Protein AF-A0A1Y0FZ77-F1 (afdb_monomer_lite)

Structure (mmCIF, N/CA/C/O backbone):
data_AF-A0A1Y0FZ77-F1
#
_entry.id   AF-A0A1Y0FZ77-F1
#
loop_
_atom_site.group_PDB
_atom_site.id
_atom_site.type_symbol
_atom_site.label_atom_id
_atom_site.label_alt_id
_atom_site.label_comp_id
_atom_site.label_asym_id
_atom_site.label_entity_id
_atom_site.label_seq_id
_atom_site.pdbx_PDB_ins_code
_atom_site.Cartn_x
_atom_site.Cartn_y
_atom_site.Cartn_z
_atom_site.occupancy
_atom_site.B_iso_or_equiv
_atom_site.auth_seq_id
_atom_site.auth_comp_id
_atom_site.auth_asym_id
_atom_site.auth_atom_id
_atom_site.pdbx_PDB_model_num
ATOM 1 N N . MET A 1 1 ? 19.229 -11.246 5.825 1.00 53.84 1 MET A N 1
ATOM 2 C CA . MET A 1 1 ? 17.772 -11.164 6.035 1.00 53.84 1 MET A CA 1
ATOM 3 C C . MET A 1 1 ? 17.258 -10.273 4.930 1.00 53.84 1 MET A C 1
ATOM 5 O O . MET A 1 1 ? 17.716 -9.139 4.867 1.00 53.84 1 MET A O 1
ATOM 9 N N . GLU A 1 2 ? 16.442 -10.793 4.019 1.00 62.66 2 GLU A N 1
ATOM 10 C CA . GLU A 1 2 ? 15.720 -9.931 3.078 1.00 62.66 2 GLU A CA 1
ATOM 11 C C . GLU A 1 2 ? 14.643 -9.181 3.864 1.00 62.66 2 GLU A C 1
ATOM 13 O O . GLU A 1 2 ? 13.951 -9.777 4.692 1.00 62.66 2 GLU A O 1
ATOM 18 N N . LEU A 1 3 ? 14.565 -7.866 3.674 1.00 67.88 3 LEU A N 1
ATOM 19 C CA . LEU A 1 3 ? 13.436 -7.078 4.151 1.00 67.88 3 LEU A CA 1
ATOM 20 C C . LEU A 1 3 ? 12.306 -7.288 3.146 1.00 67.88 3 LEU A C 1
ATOM 22 O O . LEU A 1 3 ? 12.520 -7.085 1.954 1.00 67.88 3 LEU A O 1
ATOM 26 N N . LEU A 1 4 ? 11.136 -7.711 3.620 1.00 84.25 4 LEU A N 1
ATOM 27 C CA . LEU A 1 4 ? 9.918 -7.753 2.817 1.00 84.25 4 LEU A CA 1
ATOM 28 C C . LEU A 1 4 ? 9.185 -6.428 3.049 1.00 84.25 4 LEU A C 1
ATOM 30 O O . LEU A 1 4 ? 8.586 -6.261 4.113 1.00 84.25 4 LEU A O 1
ATOM 34 N N . PRO A 1 5 ? 9.314 -5.444 2.142 1.00 89.38 5 PRO A N 1
ATOM 35 C CA . PRO A 1 5 ? 8.650 -4.161 2.313 1.00 89.38 5 PRO A CA 1
ATOM 36 C C . PRO A 1 5 ? 7.133 -4.356 2.278 1.00 89.38 5 PRO A C 1
ATOM 38 O O . PRO A 1 5 ? 6.599 -4.939 1.337 1.00 89.38 5 PRO A O 1
ATOM 41 N N . GLN A 1 6 ? 6.453 -3.853 3.304 1.00 94.88 6 GLN A N 1
ATOM 42 C CA . GLN A 1 6 ? 5.000 -3.895 3.425 1.00 94.88 6 GLN A CA 1
ATOM 43 C C . GLN A 1 6 ? 4.495 -2.689 4.222 1.00 94.88 6 GLN A C 1
ATOM 45 O O . GLN A 1 6 ? 5.242 -2.083 4.994 1.00 94.88 6 GLN A O 1
ATOM 50 N N . ILE A 1 7 ? 3.221 -2.358 4.036 1.00 95.00 7 ILE A N 1
ATOM 51 C CA . ILE A 1 7 ? 2.485 -1.375 4.828 1.00 95.00 7 ILE A CA 1
ATOM 52 C C . ILE A 1 7 ? 1.419 -2.129 5.612 1.00 95.00 7 ILE A C 1
ATOM 54 O O . ILE A 1 7 ? 0.512 -2.711 5.020 1.00 95.00 7 ILE A O 1
ATOM 58 N N . ASP A 1 8 ? 1.518 -2.090 6.935 1.00 95.75 8 ASP A N 1
ATOM 59 C CA . ASP A 1 8 ? 0.540 -2.698 7.830 1.00 95.75 8 ASP A CA 1
ATOM 60 C C . ASP A 1 8 ? -0.467 -1.638 8.296 1.00 95.75 8 ASP A C 1
ATOM 62 O O . ASP A 1 8 ? -0.088 -0.577 8.800 1.00 95.75 8 ASP A O 1
ATOM 66 N N . LEU A 1 9 ? -1.757 -1.918 8.112 1.00 96.50 9 LEU A N 1
ATOM 67 C CA . LEU A 1 9 ? -2.862 -1.080 8.571 1.00 96.50 9 LEU A CA 1
ATOM 68 C C . LEU A 1 9 ? -3.714 -1.872 9.560 1.00 96.50 9 LEU A C 1
ATOM 70 O O . LEU A 1 9 ? -4.141 -2.986 9.265 1.00 96.50 9 LEU A O 1
ATOM 74 N N . GLU A 1 10 ? -3.999 -1.274 10.714 1.00 96.56 10 GLU A N 1
ATOM 75 C CA . GLU A 1 10 ? -4.808 -1.876 11.775 1.00 96.56 10 GLU A CA 1
ATOM 76 C C . GLU A 1 10 ? -5.997 -0.974 12.110 1.00 96.56 10 GLU A C 1
ATOM 78 O O . GLU A 1 10 ? -5.853 0.237 12.295 1.00 96.56 10 GLU A O 1
ATOM 83 N N . LEU A 1 11 ? -7.185 -1.569 12.202 1.00 94.94 11 LEU A N 1
ATOM 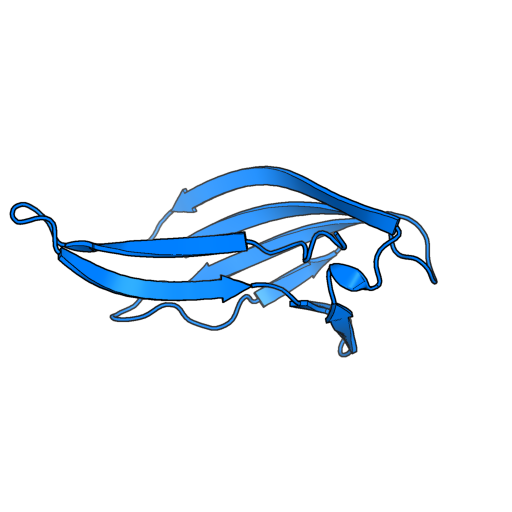84 C CA . LEU A 1 11 ? -8.406 -0.903 12.632 1.00 94.94 11 LEU A CA 1
ATOM 85 C C . LEU A 1 11 ? -8.718 -1.325 14.065 1.00 94.94 11 LEU A C 1
ATOM 87 O O . LEU A 1 11 ? -8.945 -2.502 14.341 1.00 94.94 11 LEU A O 1
ATOM 91 N N . LEU A 1 12 ? -8.755 -0.357 14.979 1.00 95.25 12 LEU A N 1
ATOM 92 C CA . LEU A 1 12 ? -8.984 -0.592 16.403 1.00 95.25 12 LEU A CA 1
ATOM 93 C C . LEU A 1 12 ? -10.338 -0.023 16.840 1.00 95.25 12 LEU A C 1
ATOM 95 O O . LEU A 1 12 ? -10.736 1.064 16.422 1.00 95.25 12 LEU A O 1
ATOM 99 N N . SER A 1 13 ? -11.032 -0.743 17.717 1.00 93.25 13 SER A N 1
ATOM 100 C CA . SER A 1 13 ? -12.254 -0.266 18.362 1.00 93.25 13 SER A CA 1
ATOM 101 C C . SER A 1 13 ? -11.940 0.663 19.545 1.00 93.25 13 SER A C 1
ATOM 103 O O . SER A 1 13 ? -10.869 0.601 20.152 1.00 93.25 13 SER A O 1
ATOM 105 N N . VAL A 1 14 ? -12.885 1.548 19.879 1.00 91.19 14 VAL A N 1
ATOM 106 C CA . VAL A 1 14 ? -12.825 2.449 21.043 1.00 91.19 14 VAL A CA 1
ATOM 107 C C . VAL A 1 14 ? -14.192 2.496 21.748 1.00 91.19 14 VAL A C 1
ATOM 109 O O . VAL A 1 14 ? -15.216 2.362 21.076 1.00 91.19 14 VAL A O 1
ATOM 112 N N . PRO A 1 15 ? -14.257 2.683 23.086 1.00 88.38 15 PRO A N 1
ATOM 113 C CA . PRO A 1 15 ? -13.150 2.975 24.007 1.00 88.38 15 PRO A CA 1
ATOM 114 C C . PRO A 1 15 ? -12.354 1.743 24.461 1.00 88.38 15 PRO A C 1
ATOM 116 O O . PRO A 1 15 ? -11.228 1.887 24.931 1.00 88.38 15 PRO A O 1
ATOM 119 N N . THR A 1 16 ? -12.917 0.539 24.352 1.00 93.38 16 THR A N 1
ATOM 120 C CA . THR A 1 16 ? -12.191 -0.698 24.655 1.00 93.38 16 THR A CA 1
ATOM 121 C C . THR A 1 16 ? -11.329 -1.045 23.458 1.00 93.38 16 THR A C 1
ATOM 123 O O . THR A 1 16 ? -11.874 -1.462 22.452 1.00 93.38 16 THR A O 1
ATOM 126 N N . VAL A 1 17 ? -10.010 -0.880 23.562 1.00 92.56 17 VAL A N 1
ATOM 127 C CA . VAL A 1 17 ? -9.096 -1.182 22.453 1.00 92.56 17 VAL A CA 1
ATOM 128 C C . VAL A 1 17 ? -9.145 -2.673 22.126 1.00 92.56 17 VAL A C 1
ATOM 130 O O . VAL A 1 17 ? -8.652 -3.503 22.891 1.00 92.56 17 VAL A O 1
ATOM 133 N N . SER A 1 18 ? -9.731 -3.006 20.981 1.00 95.88 18 SER A N 1
ATOM 134 C CA . SER A 1 18 ? -9.655 -4.332 20.372 1.00 95.88 18 SER A CA 1
ATOM 135 C C . SER A 1 18 ? -9.362 -4.202 18.882 1.00 95.88 18 SER A C 1
ATOM 137 O O . SER A 1 18 ? -9.871 -3.289 18.235 1.00 95.88 18 SER A O 1
ATOM 139 N N . LEU A 1 19 ? -8.586 -5.132 18.327 1.00 96.00 19 LEU A N 1
ATOM 140 C CA . LEU A 1 19 ? -8.412 -5.233 16.880 1.00 96.00 19 LEU A CA 1
ATOM 141 C C . LEU A 1 19 ? -9.753 -5.611 16.237 1.00 96.00 19 LEU A C 1
ATOM 143 O O . LEU A 1 19 ? -10.361 -6.607 16.631 1.00 96.00 19 LEU A O 1
ATOM 147 N N . ILE A 1 20 ? -10.223 -4.788 15.303 1.00 95.81 20 ILE A N 1
ATOM 148 C CA . ILE A 1 20 ? -11.393 -5.061 14.460 1.00 95.81 20 ILE A CA 1
ATOM 149 C C . ILE A 1 20 ? -10.932 -5.782 13.196 1.00 95.81 20 ILE A C 1
ATOM 151 O O . ILE A 1 20 ? -11.481 -6.825 12.853 1.00 95.81 20 ILE A O 1
ATOM 155 N N . ASP A 1 21 ? -9.921 -5.226 12.528 1.00 96.62 21 ASP A N 1
ATOM 156 C CA . ASP A 1 21 ? -9.410 -5.722 11.253 1.00 96.62 21 ASP A CA 1
ATOM 157 C C . ASP A 1 21 ? -7.949 -5.297 11.048 1.00 96.62 21 ASP A C 1
ATOM 159 O O . ASP A 1 21 ? -7.487 -4.326 11.653 1.00 96.62 21 ASP A O 1
ATOM 163 N N . SER A 1 22 ? -7.225 -6.010 10.191 1.00 97.12 22 SER A N 1
ATOM 164 C CA . SER A 1 22 ? -5.846 -5.693 9.817 1.00 97.12 22 SER A CA 1
ATOM 165 C C . SER A 1 22 ? -5.554 -6.143 8.394 1.00 97.12 22 SER A C 1
ATOM 167 O O . SER A 1 22 ? -5.873 -7.279 8.037 1.00 97.12 22 SER A O 1
ATOM 169 N N . ILE A 1 23 ? -4.869 -5.306 7.618 1.00 96.81 23 ILE A N 1
ATOM 170 C CA . ILE A 1 23 ? -4.347 -5.684 6.303 1.00 96.81 23 ILE A CA 1
ATOM 171 C C . ILE A 1 23 ? -2.857 -5.384 6.204 1.00 96.81 23 ILE A C 1
ATOM 173 O O . ILE A 1 23 ? -2.378 -4.383 6.732 1.00 96.81 23 ILE A O 1
ATOM 177 N N . ALA A 1 24 ? -2.149 -6.247 5.481 1.00 96.31 24 ALA A N 1
ATOM 178 C CA . ALA A 1 24 ? -0.781 -6.021 5.045 1.00 96.31 24 ALA A CA 1
ATOM 179 C C . ALA A 1 24 ? -0.801 -5.764 3.536 1.00 96.31 24 ALA A C 1
ATOM 181 O O . ALA A 1 24 ? -1.367 -6.548 2.772 1.00 96.31 24 ALA A O 1
ATOM 182 N N . ILE A 1 25 ? -0.213 -4.650 3.115 1.00 96.44 25 ILE A N 1
ATOM 183 C CA . ILE A 1 25 ? -0.093 -4.255 1.714 1.00 96.44 25 ILE A CA 1
ATOM 184 C C . ILE A 1 25 ? 1.372 -4.426 1.325 1.00 96.44 25 ILE A C 1
ATOM 186 O O . ILE A 1 25 ? 2.216 -3.631 1.726 1.00 96.44 25 ILE A O 1
ATOM 190 N N . ASP A 1 26 ? 1.673 -5.463 0.552 1.00 96.12 26 ASP A N 1
ATOM 191 C CA . ASP A 1 26 ? 3.000 -5.740 -0.024 1.00 96.12 26 ASP A CA 1
ATOM 192 C C . ASP A 1 26 ? 3.052 -5.464 -1.539 1.00 96.12 26 ASP A C 1
ATOM 194 O O . ASP A 1 26 ? 4.097 -5.576 -2.189 1.00 96.12 26 ASP A O 1
ATOM 198 N N . SER A 1 27 ? 1.899 -5.131 -2.115 1.00 96.50 27 SER A N 1
ATOM 199 C CA . SER A 1 27 ? 1.690 -4.947 -3.539 1.00 96.50 27 SER A CA 1
ATOM 200 C C . SER A 1 27 ? 0.493 -4.041 -3.805 1.00 96.50 27 SER A C 1
ATOM 202 O O . SER A 1 27 ? -0.437 -3.937 -3.003 1.00 96.50 27 SER A O 1
ATOM 204 N N . ILE A 1 28 ? 0.516 -3.375 -4.957 1.00 96.81 28 ILE A N 1
ATOM 205 C CA . ILE A 1 28 ? -0.570 -2.512 -5.428 1.00 96.81 28 ILE A CA 1
ATOM 206 C C . ILE A 1 28 ? -0.920 -2.835 -6.879 1.00 96.81 28 ILE A C 1
ATOM 208 O O . ILE A 1 28 ? -0.077 -3.306 -7.641 1.00 96.81 28 ILE A O 1
ATOM 212 N N . GLN A 1 29 ? -2.158 -2.559 -7.282 1.00 96.81 29 GLN A N 1
ATOM 213 C CA . GLN A 1 29 ? -2.535 -2.556 -8.694 1.00 96.81 29 GLN A CA 1
ATOM 214 C C . GLN A 1 29 ? -2.308 -1.156 -9.261 1.00 96.81 29 GLN A C 1
ATOM 216 O O . GLN A 1 29 ? -2.894 -0.190 -8.778 1.00 96.81 29 GLN A O 1
ATOM 221 N N . LEU A 1 30 ? -1.460 -1.048 -10.281 1.00 94.94 30 LEU A N 1
ATOM 222 C CA . LEU A 1 30 ? -1.121 0.210 -10.939 1.00 94.94 30 LEU A CA 1
ATOM 223 C C . LEU A 1 30 ? -1.067 -0.014 -12.450 1.00 94.94 30 LEU A C 1
ATOM 225 O O . LEU A 1 30 ? -0.400 -0.935 -12.918 1.00 94.94 30 LEU A O 1
ATOM 229 N N . ASP A 1 31 ? -1.800 0.794 -13.217 1.00 91.38 31 ASP A N 1
ATOM 230 C CA . ASP A 1 31 ? -1.903 0.673 -14.681 1.00 91.38 31 ASP A CA 1
ATOM 231 C C . ASP A 1 31 ? -2.294 -0.745 -15.162 1.00 91.38 31 ASP A C 1
ATOM 233 O O . ASP A 1 31 ? -1.833 -1.231 -16.196 1.00 91.38 31 ASP A O 1
ATOM 237 N N . GLY A 1 32 ? -3.135 -1.440 -14.387 1.00 92.44 32 GLY A N 1
ATOM 238 C CA . GLY A 1 32 ? -3.587 -2.807 -14.680 1.00 92.44 32 GLY A CA 1
ATOM 239 C C . GLY A 1 32 ? -2.544 -3.903 -14.428 1.00 92.44 32 GLY A C 1
ATOM 240 O O . GLY A 1 32 ? -2.749 -5.039 -14.857 1.00 92.44 32 GLY A O 1
ATOM 241 N N . LYS A 1 33 ? -1.432 -3.579 -13.759 1.00 93.69 33 LYS A N 1
ATOM 242 C CA . LYS A 1 33 ? -0.395 -4.529 -13.347 1.00 93.69 33 LYS A CA 1
ATOM 243 C C . LYS A 1 33 ? -0.277 -4.573 -11.829 1.00 93.69 33 LYS A C 1
ATOM 245 O O . LYS A 1 33 ? -0.342 -3.544 -11.162 1.00 93.69 33 LYS A O 1
ATOM 250 N N . GLU A 1 34 ? 0.003 -5.759 -11.302 1.00 96.12 34 GLU A N 1
ATOM 251 C CA . GLU A 1 34 ? 0.461 -5.910 -9.923 1.00 96.12 34 GLU A CA 1
ATOM 252 C C . GLU A 1 34 ? 1.900 -5.390 -9.812 1.00 96.12 34 GLU A C 1
ATOM 254 O O . GLU A 1 34 ? 2.785 -5.801 -10.566 1.00 96.12 34 GLU A O 1
ATOM 259 N N . ARG A 1 35 ? 2.133 -4.473 -8.877 1.00 95.19 35 ARG A N 1
ATOM 260 C CA . ARG A 1 35 ? 3.446 -3.929 -8.536 1.00 95.19 35 ARG A CA 1
ATOM 261 C C . ARG A 1 35 ? 3.759 -4.333 -7.100 1.00 95.19 35 ARG A C 1
ATOM 263 O O . ARG A 1 35 ? 3.194 -3.771 -6.165 1.00 95.19 35 ARG A O 1
ATOM 270 N N . ARG A 1 36 ? 4.616 -5.343 -6.937 1.00 95.56 36 ARG A N 1
ATOM 271 C CA . ARG A 1 36 ? 5.106 -5.795 -5.628 1.00 95.56 36 ARG A CA 1
ATOM 272 C C . ARG A 1 36 ? 6.194 -4.859 -5.133 1.00 95.56 36 ARG A C 1
ATOM 274 O O . ARG A 1 36 ? 7.103 -4.509 -5.886 1.00 95.56 36 ARG A O 1
ATOM 281 N N . PHE A 1 37 ? 6.140 -4.499 -3.858 1.00 95.38 37 PHE A N 1
ATOM 282 C CA . PHE A 1 37 ? 7.141 -3.630 -3.246 1.00 95.38 37 PHE A CA 1
ATOM 283 C C . PHE A 1 37 ? 8.521 -4.300 -3.224 1.00 95.38 37 PHE A C 1
ATOM 285 O O . PHE A 1 37 ? 9.530 -3.620 -3.404 1.00 95.38 37 PHE A O 1
ATOM 292 N N . SER A 1 38 ? 8.572 -5.632 -3.093 1.00 94.12 38 SER A N 1
ATOM 293 C CA . SER A 1 38 ? 9.807 -6.429 -3.163 1.00 94.12 38 SER A CA 1
ATOM 294 C C . SER A 1 38 ? 10.535 -6.332 -4.502 1.00 94.12 38 SER A C 1
ATOM 296 O O . SER A 1 38 ? 11.745 -6.527 -4.550 1.00 94.12 38 SER A O 1
ATOM 298 N N . ASP A 1 39 ? 9.803 -6.037 -5.576 1.00 93.50 39 ASP A N 1
ATOM 299 C CA . ASP A 1 39 ? 10.339 -5.998 -6.938 1.00 93.50 39 ASP A CA 1
ATOM 300 C C . ASP A 1 39 ? 10.730 -4.567 -7.342 1.00 93.50 39 ASP A C 1
ATOM 302 O O . ASP A 1 39 ? 11.219 -4.335 -8.449 1.00 93.50 39 ASP A O 1
ATOM 306 N N . SER A 1 40 ? 10.496 -3.592 -6.459 1.00 92.38 40 SER A N 1
ATOM 307 C CA . SER A 1 40 ? 10.873 -2.194 -6.645 1.00 92.38 40 SER A CA 1
ATOM 308 C C . SER A 1 40 ? 12.352 -1.959 -6.324 1.00 92.38 40 SER A C 1
ATOM 310 O O . SER A 1 40 ? 12.983 -2.710 -5.582 1.00 92.38 40 SER A O 1
ATOM 312 N N . SER A 1 41 ? 12.895 -0.860 -6.841 1.00 93.25 41 SER A N 1
ATOM 313 C CA . SER A 1 41 ? 14.175 -0.316 -6.381 1.00 93.25 41 SER A CA 1
ATOM 314 C C . SER A 1 41 ? 14.032 0.472 -5.067 1.00 93.25 41 SER A C 1
ATOM 316 O O . SER A 1 41 ? 15.033 0.780 -4.422 1.00 93.25 41 SER A O 1
ATOM 318 N N . GLY A 1 42 ? 12.797 0.780 -4.655 1.00 93.06 42 GLY A N 1
ATOM 319 C CA . GLY A 1 42 ? 12.451 1.434 -3.396 1.00 93.06 42 GLY A CA 1
ATOM 320 C C . GLY A 1 42 ? 10.990 1.892 -3.367 1.00 93.06 42 GLY A C 1
ATOM 321 O O . GLY A 1 42 ? 10.447 2.319 -4.383 1.00 93.06 42 GLY A O 1
ATOM 322 N N . VAL A 1 43 ? 10.362 1.838 -2.191 1.00 94.88 43 VAL A N 1
ATOM 323 C CA . VAL A 1 43 ? 9.036 2.423 -1.932 1.00 94.88 43 VAL A CA 1
ATOM 324 C C . VAL A 1 43 ? 9.121 3.214 -0.636 1.00 94.88 43 VAL A C 1
ATOM 326 O O . VAL A 1 43 ? 9.472 2.656 0.405 1.00 94.88 43 VAL A O 1
ATOM 329 N N . PHE A 1 44 ? 8.802 4.504 -0.693 1.00 95.25 44 PHE A N 1
ATOM 330 C CA . PHE A 1 44 ? 8.844 5.400 0.460 1.00 95.25 44 PHE A CA 1
ATOM 331 C C . PHE A 1 44 ? 7.472 6.023 0.688 1.00 95.25 44 PHE A C 1
ATOM 333 O O . PHE A 1 44 ? 6.785 6.387 -0.261 1.00 95.25 44 PHE A O 1
ATOM 340 N N . ILE A 1 45 ? 7.055 6.132 1.949 1.00 96.06 45 ILE A N 1
ATOM 341 C CA . ILE A 1 45 ? 5.806 6.805 2.308 1.00 96.06 45 ILE A CA 1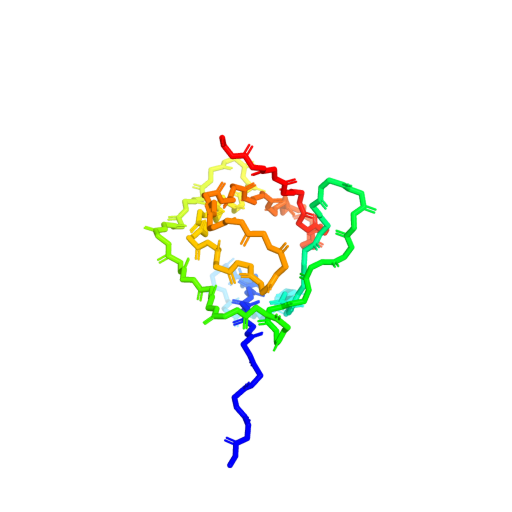
ATOM 342 C C . ILE A 1 45 ? 6.102 8.296 2.465 1.00 96.06 45 ILE A C 1
ATOM 344 O O . ILE A 1 45 ? 6.776 8.698 3.410 1.00 96.06 45 ILE A O 1
ATOM 348 N N . GLU A 1 46 ? 5.547 9.104 1.571 1.00 96.62 46 GLU A N 1
ATOM 349 C CA . GLU A 1 46 ? 5.660 10.567 1.597 1.00 96.62 46 GLU A CA 1
ATOM 350 C C . GLU A 1 46 ? 4.585 11.206 2.484 1.00 96.62 46 GLU A C 1
ATOM 352 O O . GLU A 1 46 ? 4.765 12.295 3.029 1.00 96.62 46 GLU A O 1
ATOM 357 N N . GLY A 1 47 ? 3.442 10.536 2.646 1.00 96.25 47 GLY A N 1
ATOM 358 C CA . GLY A 1 47 ? 2.361 11.043 3.480 1.00 96.25 47 GLY A CA 1
ATOM 359 C C . GLY A 1 47 ? 1.247 10.036 3.717 1.00 96.25 47 GLY A C 1
ATOM 360 O O . GLY A 1 47 ? 0.963 9.185 2.875 1.00 96.25 47 GLY A O 1
ATOM 361 N N . ILE A 1 48 ? 0.600 10.173 4.874 1.00 97.00 48 ILE A N 1
ATOM 362 C CA . ILE A 1 48 ? -0.608 9.437 5.242 1.00 97.00 48 ILE A CA 1
ATOM 363 C C . ILE A 1 48 ? -1.637 10.453 5.731 1.00 97.00 48 ILE A C 1
ATOM 365 O O . ILE A 1 48 ? -1.342 11.267 6.607 1.00 97.00 48 ILE A O 1
ATOM 369 N N . ASN A 1 49 ? -2.841 10.397 5.176 1.00 97.19 49 ASN A N 1
ATOM 370 C CA . ASN A 1 49 ? -3.983 11.194 5.602 1.00 97.19 49 ASN A CA 1
ATOM 371 C C . ASN A 1 49 ? -5.198 10.285 5.810 1.00 97.19 49 ASN A C 1
ATOM 373 O O . ASN A 1 49 ? -5.351 9.284 5.116 1.00 97.19 49 ASN A O 1
ATOM 377 N N . ILE A 1 50 ? -6.067 10.624 6.759 1.00 95.12 50 ILE A N 1
ATOM 378 C CA . ILE A 1 50 ? -7.298 9.875 7.018 1.00 95.12 50 ILE A CA 1
ATOM 379 C C . ILE A 1 50 ? -8.465 10.850 6.934 1.00 95.12 50 ILE A C 1
ATOM 381 O O . ILE A 1 50 ? -8.561 11.779 7.733 1.00 95.12 50 ILE A O 1
ATOM 385 N N . GLU A 1 51 ? -9.365 10.630 5.981 1.00 94.19 51 GLU A N 1
ATOM 386 C CA . GLU A 1 51 ? -10.525 11.490 5.761 1.00 94.19 51 GLU A CA 1
ATOM 387 C C . GLU A 1 51 ? -11.735 10.659 5.325 1.00 94.19 51 GLU A C 1
ATOM 389 O O . GLU A 1 51 ? -11.609 9.778 4.479 1.00 94.19 51 GLU A O 1
ATOM 394 N N . ASN A 1 52 ? -12.918 10.938 5.888 1.00 91.44 52 ASN A N 1
ATOM 395 C CA . ASN A 1 52 ? -14.194 10.321 5.490 1.00 91.44 52 ASN A CA 1
ATOM 396 C C . ASN A 1 52 ? -14.138 8.783 5.375 1.00 91.44 52 ASN A C 1
ATOM 398 O O . ASN A 1 52 ? -14.581 8.214 4.379 1.00 91.44 52 ASN A O 1
ATOM 402 N N . ASN A 1 53 ? -13.572 8.116 6.386 1.00 93.88 53 ASN A N 1
ATOM 403 C CA . ASN A 1 53 ? -13.350 6.666 6.402 1.00 93.88 53 ASN A CA 1
ATOM 404 C C . ASN A 1 53 ? -12.470 6.158 5.245 1.00 93.88 53 ASN A C 1
ATOM 406 O O . ASN A 1 53 ? -12.653 5.047 4.759 1.00 93.88 53 ASN A O 1
ATOM 410 N N . SER A 1 54 ? -11.506 6.951 4.790 1.00 96.50 54 SER A N 1
ATOM 411 C CA . SER A 1 54 ? -10.524 6.533 3.795 1.00 96.50 54 SER A CA 1
ATOM 412 C C . SER A 1 54 ? -9.121 6.896 4.255 1.00 96.50 54 SER A C 1
ATOM 414 O O . SER A 1 54 ? -8.883 8.025 4.684 1.00 96.50 54 SER A O 1
ATOM 416 N N . ILE A 1 55 ? -8.193 5.947 4.156 1.00 97.56 55 ILE A N 1
ATOM 417 C CA . ILE A 1 55 ? -6.764 6.179 4.373 1.00 97.56 55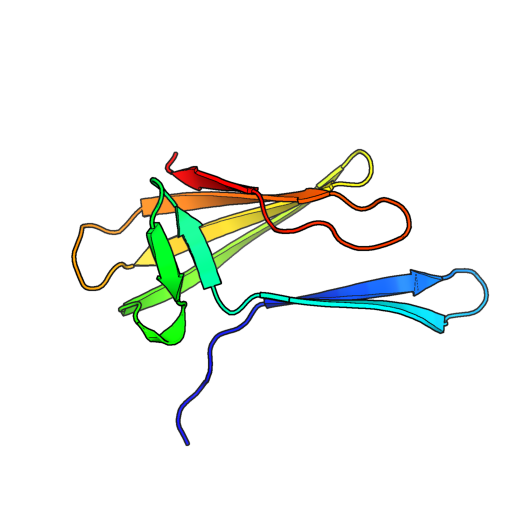 ILE A CA 1
ATOM 418 C C . ILE A 1 55 ? -6.146 6.487 3.018 1.00 97.56 55 ILE A C 1
ATOM 420 O O . ILE A 1 55 ? -6.130 5.645 2.124 1.00 97.56 55 ILE A O 1
ATOM 424 N N . GLN A 1 56 ? -5.649 7.703 2.868 1.00 97.69 56 GLN A N 1
ATOM 425 C CA . GLN A 1 56 ? -4.879 8.146 1.718 1.00 97.69 56 GLN A CA 1
ATOM 426 C C . GLN A 1 56 ? -3.397 7.965 2.032 1.00 97.69 56 GLN A C 1
ATOM 428 O O . GLN A 1 56 ? -2.910 8.467 3.044 1.00 97.69 56 GLN A O 1
ATOM 433 N N . ILE A 1 57 ? -2.686 7.254 1.166 1.00 97.75 57 ILE A N 1
ATOM 434 C CA . ILE A 1 57 ? -1.262 6.959 1.295 1.00 97.75 57 ILE A CA 1
ATOM 435 C C . ILE A 1 57 ? -0.578 7.470 0.032 1.00 97.75 57 ILE A C 1
ATOM 437 O O . ILE A 1 57 ? -0.919 7.044 -1.069 1.00 97.75 57 ILE A O 1
ATOM 441 N N . LYS A 1 58 ? 0.383 8.376 0.190 1.00 97.88 58 LYS A N 1
ATOM 442 C CA . LYS A 1 58 ? 1.217 8.874 -0.904 1.00 97.88 58 LYS A CA 1
ATOM 443 C C . LYS A 1 58 ? 2.562 8.168 -0.855 1.00 97.88 58 LYS A C 1
ATOM 445 O O . LYS A 1 58 ? 3.236 8.201 0.175 1.00 97.88 58 LYS A O 1
ATOM 450 N N . LEU A 1 59 ? 2.927 7.531 -1.958 1.00 97.31 59 LEU A N 1
ATOM 451 C CA . LEU A 1 59 ? 4.152 6.763 -2.109 1.00 97.31 59 LEU A CA 1
ATOM 452 C C . LEU A 1 59 ? 5.067 7.438 -3.130 1.00 97.31 59 LEU A C 1
ATOM 454 O O . LEU A 1 59 ? 4.612 7.779 -4.219 1.00 97.31 59 LEU A O 1
ATOM 458 N N . ASP A 1 60 ? 6.346 7.579 -2.803 1.00 97.12 60 ASP A N 1
ATOM 459 C CA . ASP A 1 60 ? 7.405 7.770 -3.795 1.00 97.12 60 ASP A CA 1
ATOM 460 C C . ASP A 1 60 ? 7.910 6.381 -4.212 1.00 97.12 60 ASP A C 1
ATOM 462 O O . ASP A 1 60 ? 8.520 5.655 -3.415 1.00 97.12 60 ASP A O 1
ATOM 466 N N . TYR A 1 61 ? 7.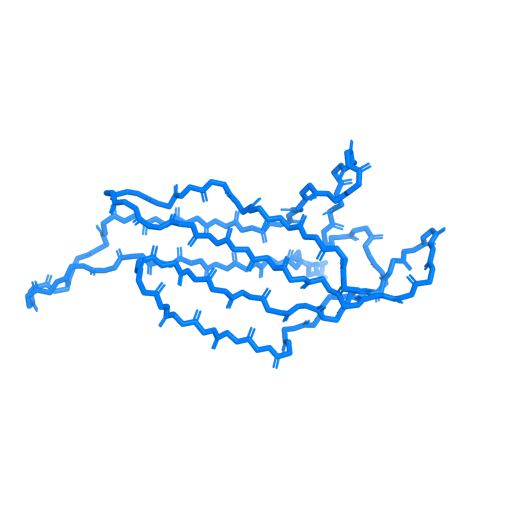542 5.960 -5.425 1.00 96.31 61 TYR A N 1
ATOM 467 C CA . TYR A 1 61 ? 7.733 4.597 -5.917 1.00 96.31 61 TYR A CA 1
ATOM 468 C C . TYR A 1 61 ? 8.834 4.566 -6.979 1.00 96.31 61 TYR A C 1
ATOM 470 O O . TYR A 1 61 ? 8.674 5.092 -8.080 1.00 96.31 61 TYR A O 1
ATOM 478 N N . TYR A 1 62 ? 9.931 3.874 -6.680 1.00 96.06 62 TYR A N 1
ATOM 479 C CA . TYR A 1 62 ? 11.060 3.660 -7.582 1.00 96.06 62 TYR A CA 1
ATOM 480 C C . TYR A 1 62 ? 10.913 2.296 -8.255 1.00 96.06 62 TYR A C 1
ATOM 482 O O . TYR A 1 62 ? 11.250 1.255 -7.685 1.00 96.06 62 TYR A O 1
ATOM 490 N N . PHE A 1 63 ? 10.372 2.286 -9.469 1.00 93.44 63 PHE A N 1
ATOM 491 C CA . PHE A 1 63 ? 10.185 1.058 -10.237 1.00 93.44 63 PHE A CA 1
ATOM 492 C C . PHE A 1 63 ? 11.529 0.503 -10.723 1.00 93.44 63 PHE A C 1
ATOM 494 O O . PHE A 1 63 ? 12.492 1.237 -10.924 1.00 93.44 63 PHE A O 1
ATOM 501 N N . SER A 1 64 ? 11.595 -0.814 -10.915 1.00 91.81 64 SER A N 1
ATOM 502 C CA . SER A 1 64 ? 12.787 -1.469 -11.476 1.00 91.81 64 SER A CA 1
ATOM 503 C C . SER A 1 64 ? 12.776 -1.503 -13.009 1.00 91.81 64 SER A C 1
ATOM 505 O O . SER A 1 64 ? 13.815 -1.725 -13.627 1.00 91.81 64 SER A O 1
ATOM 507 N N . ASP A 1 65 ? 11.606 -1.315 -13.625 1.00 91.62 65 ASP A N 1
ATOM 508 C CA . ASP A 1 65 ? 11.362 -1.414 -15.068 1.00 91.62 65 ASP A CA 1
ATOM 509 C C . ASP A 1 65 ? 10.933 -0.090 -15.727 1.00 91.62 65 ASP A C 1
ATOM 511 O O . ASP A 1 65 ? 10.781 -0.046 -16.948 1.00 91.62 65 ASP A O 1
ATOM 515 N N . GLU A 1 66 ? 10.736 0.977 -14.951 1.00 92.44 66 GLU A N 1
ATOM 516 C CA . GLU A 1 66 ? 10.337 2.306 -15.433 1.00 92.44 66 GLU A CA 1
ATOM 517 C C . GLU A 1 66 ? 10.839 3.424 -14.500 1.00 92.44 66 GLU A C 1
ATOM 519 O O . GLU A 1 66 ? 11.453 3.154 -13.466 1.00 92.44 66 GLU A O 1
ATOM 524 N N . ASP A 1 67 ? 10.605 4.681 -14.883 1.00 93.44 67 ASP A N 1
ATOM 525 C CA . ASP A 1 67 ? 10.978 5.846 -14.076 1.00 93.44 67 ASP A CA 1
ATOM 526 C C . ASP A 1 67 ? 10.180 5.905 -12.770 1.00 93.44 67 ASP A C 1
ATOM 528 O O . ASP A 1 67 ? 9.020 5.492 -12.713 1.00 93.44 67 ASP A O 1
ATOM 532 N N . ALA A 1 68 ? 10.797 6.464 -11.726 1.00 95.06 68 ALA A N 1
ATOM 533 C CA . ALA A 1 68 ? 10.133 6.694 -10.450 1.00 95.06 68 ALA A CA 1
ATOM 534 C C . ALA A 1 68 ? 8.902 7.602 -10.612 1.00 95.06 68 ALA A C 1
ATOM 536 O O . ALA A 1 68 ? 8.908 8.542 -11.412 1.00 95.06 68 ALA A O 1
ATOM 537 N N . ALA A 1 69 ? 7.856 7.336 -9.833 1.00 96.50 69 ALA A N 1
ATOM 538 C CA . ALA A 1 69 ? 6.641 8.136 -9.846 1.00 96.50 69 ALA A CA 1
ATOM 539 C C . ALA A 1 69 ? 6.033 8.255 -8.453 1.00 96.50 69 ALA A C 1
ATOM 541 O O . ALA A 1 69 ? 6.156 7.365 -7.608 1.00 96.50 69 ALA A O 1
ATOM 542 N N . ILE A 1 70 ? 5.287 9.339 -8.266 1.00 97.62 70 ILE A N 1
ATOM 543 C CA . ILE A 1 70 ? 4.411 9.483 -7.118 1.00 97.62 70 ILE A CA 1
ATOM 544 C C . ILE A 1 70 ? 3.152 8.655 -7.363 1.00 97.62 70 ILE A C 1
ATOM 546 O O . ILE A 1 70 ? 2.462 8.825 -8.370 1.00 97.62 70 ILE A O 1
ATOM 550 N N . VAL A 1 71 ? 2.849 7.763 -6.426 1.00 97.62 71 VAL A N 1
ATOM 551 C CA . VAL A 1 71 ? 1.656 6.922 -6.444 1.00 97.62 71 VAL A CA 1
ATOM 552 C C . VAL A 1 71 ? 0.767 7.305 -5.272 1.00 97.62 71 VAL A C 1
ATOM 554 O O . VAL A 1 71 ? 1.159 7.204 -4.112 1.00 97.62 71 VAL A O 1
ATOM 557 N N . SER A 1 72 ? -0.452 7.727 -5.580 1.00 97.69 72 SER A N 1
ATOM 558 C CA . SER A 1 72 ? -1.486 7.998 -4.587 1.00 97.69 72 SER A CA 1
ATOM 559 C C . SER A 1 72 ? -2.396 6.780 -4.464 1.00 97.69 72 SER A C 1
ATOM 561 O O . SER A 1 72 ? -3.017 6.362 -5.440 1.00 97.69 72 SER A O 1
ATOM 563 N N . CYS A 1 73 ? -2.464 6.208 -3.265 1.00 97.62 73 CYS A N 1
ATOM 564 C CA . CYS A 1 73 ? -3.296 5.063 -2.918 1.00 97.62 73 CYS A CA 1
ATOM 565 C C . CYS A 1 73 ? -4.391 5.464 -1.927 1.00 97.62 73 CYS A C 1
ATOM 567 O O . CYS A 1 73 ? -4.166 6.262 -1.019 1.00 97.62 73 CYS A O 1
ATOM 569 N N . SER A 1 74 ? -5.573 4.871 -2.067 1.00 97.31 74 SER A N 1
ATOM 570 C CA . SER A 1 74 ? -6.705 5.066 -1.167 1.00 97.31 74 SER A CA 1
ATOM 571 C C . SER A 1 74 ? -7.232 3.723 -0.676 1.00 97.31 74 SER A C 1
ATOM 573 O O . SER A 1 74 ? -7.607 2.866 -1.471 1.00 97.31 74 SER A O 1
ATOM 575 N N . VAL A 1 75 ? -7.316 3.560 0.642 1.00 97.88 75 VAL A N 1
ATOM 576 C CA . VAL A 1 75 ? -7.890 2.389 1.312 1.00 97.88 75 VAL A CA 1
ATOM 577 C C . VAL A 1 75 ? -9.169 2.824 2.013 1.00 97.88 75 VAL A C 1
ATOM 579 O O . VAL A 1 75 ? -9.124 3.516 3.031 1.00 97.88 75 VAL A O 1
ATOM 582 N N . ARG A 1 76 ? -10.326 2.429 1.477 1.00 97.19 76 ARG A N 1
ATOM 583 C CA . ARG A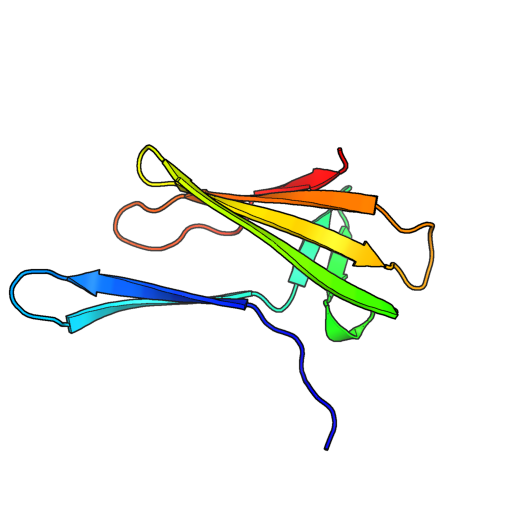 1 76 ? -11.611 2.712 2.129 1.00 97.19 76 ARG A CA 1
ATOM 584 C C . ARG A 1 76 ? -11.818 1.789 3.323 1.00 97.19 76 ARG A C 1
ATOM 586 O O . ARG A 1 76 ? -11.539 0.594 3.253 1.00 97.19 76 ARG A O 1
ATOM 593 N N . ILE A 1 77 ? -12.365 2.352 4.389 1.00 95.44 77 ILE A N 1
ATOM 594 C CA . ILE A 1 77 ? -12.730 1.672 5.624 1.00 95.44 77 ILE A CA 1
ATOM 595 C C . ILE A 1 77 ? -14.257 1.625 5.689 1.00 95.44 77 ILE A C 1
ATOM 597 O O . ILE A 1 77 ? -14.933 2.654 5.692 1.00 95.44 77 ILE A O 1
ATOM 601 N N . THR A 1 78 ? -14.810 0.421 5.735 1.00 90.81 78 THR A N 1
ATOM 602 C CA . THR A 1 78 ? -16.231 0.213 6.043 1.00 90.81 78 THR A CA 1
ATOM 603 C C . THR A 1 78 ? -16.315 -0.436 7.421 1.00 90.81 78 THR A C 1
ATOM 605 O O . THR A 1 78 ? -15.925 0.199 8.396 1.00 90.81 78 THR A O 1
ATOM 608 N N . ASP A 1 79 ? -16.715 -1.704 7.489 1.00 89.88 79 ASP A N 1
ATOM 609 C CA . ASP A 1 79 ? -16.523 -2.558 8.666 1.00 89.88 79 ASP A CA 1
ATOM 610 C C . ASP A 1 79 ? -15.146 -3.252 8.639 1.00 89.88 79 ASP A C 1
ATOM 612 O O . ASP A 1 79 ? -14.622 -3.649 9.677 1.00 89.88 79 ASP A O 1
ATOM 616 N N . THR A 1 80 ? -14.551 -3.361 7.445 1.00 93.44 80 THR A N 1
ATOM 617 C CA . THR A 1 80 ? -13.200 -3.875 7.172 1.00 93.44 80 THR A CA 1
ATOM 618 C C . THR A 1 80 ? -12.471 -2.945 6.202 1.00 93.44 80 THR A C 1
ATOM 620 O O . THR A 1 80 ? -13.095 -2.101 5.533 1.00 93.44 80 THR A O 1
ATOM 623 N N . PHE A 1 81 ? -11.158 -3.116 6.077 1.00 96.62 81 PHE A N 1
ATOM 624 C CA . PHE A 1 81 ? -10.389 -2.496 5.006 1.00 96.62 81 PHE A CA 1
ATOM 625 C C . PHE A 1 81 ? -10.808 -3.067 3.646 1.00 96.62 81 PHE A C 1
ATOM 627 O O . PHE A 1 81 ? -10.998 -4.272 3.477 1.00 96.62 81 PHE A O 1
ATOM 634 N N . GLN A 1 82 ? -10.969 -2.190 2.660 1.00 96.31 82 GLN A N 1
ATOM 635 C CA . GLN A 1 82 ? -11.096 -2.574 1.255 1.00 96.31 82 GLN A CA 1
ATOM 636 C C . GLN A 1 82 ? -9.712 -2.624 0.597 1.00 96.31 82 GLN A C 1
ATOM 638 O O . GLN A 1 82 ? -8.753 -2.056 1.117 1.00 96.31 82 GLN A O 1
ATOM 643 N N . SER A 1 83 ? -9.593 -3.282 -0.558 1.00 93.88 83 SER A N 1
ATOM 644 C CA . SER A 1 83 ? -8.333 -3.287 -1.311 1.00 93.88 83 SER A CA 1
ATOM 645 C C . SER A 1 83 ? -7.905 -1.860 -1.693 1.00 93.88 83 SER A C 1
ATOM 647 O O . SER A 1 83 ? -8.767 -1.048 -2.038 1.00 93.88 83 SER A O 1
ATOM 649 N N . PRO A 1 84 ? -6.597 -1.545 -1.651 1.00 96.25 84 PRO A N 1
ATOM 650 C CA . PRO A 1 84 ? -6.097 -0.235 -2.045 1.00 96.25 84 PRO A CA 1
ATOM 651 C C . PRO A 1 84 ? -6.383 0.044 -3.524 1.00 96.25 84 PRO A C 1
ATOM 653 O O . PRO A 1 84 ? -6.071 -0.764 -4.399 1.00 96.25 84 PRO A O 1
ATOM 656 N N . GLU A 1 85 ? -6.933 1.222 -3.799 1.00 96.94 85 GLU A N 1
ATOM 657 C CA . GLU A 1 85 ? -7.066 1.777 -5.145 1.00 96.94 85 GLU A CA 1
ATOM 658 C C . GLU A 1 85 ? -5.924 2.773 -5.361 1.00 96.94 85 GLU A C 1
ATOM 660 O O . GLU A 1 85 ? -5.838 3.762 -4.633 1.00 96.94 85 GLU A O 1
ATOM 665 N N . CYS A 1 86 ? -5.035 2.515 -6.323 1.00 97.25 86 CYS A N 1
ATOM 666 C CA . CYS A 1 86 ? -3.838 3.325 -6.547 1.00 97.25 86 CYS A CA 1
ATOM 667 C C . CYS A 1 86 ? -3.779 3.899 -7.966 1.00 97.25 86 CYS A C 1
ATOM 669 O O . CYS A 1 86 ? -4.189 3.256 -8.934 1.00 97.25 86 CYS A O 1
ATOM 671 N N . SER A 1 87 ? -3.215 5.098 -8.092 1.00 97.00 87 SER A N 1
ATOM 672 C CA . SER A 1 87 ? -2.961 5.767 -9.371 1.00 97.00 87 SER A CA 1
ATOM 673 C C . SER A 1 87 ? -1.661 6.567 -9.331 1.00 97.00 87 SER A C 1
ATOM 675 O O . SER A 1 87 ? -1.301 7.110 -8.285 1.00 97.00 87 SER A O 1
ATOM 677 N N . LYS A 1 88 ? -0.980 6.670 -10.478 1.00 95.06 88 LYS A N 1
ATOM 678 C CA . LYS A 1 88 ? 0.140 7.603 -10.668 1.00 95.06 88 LYS A CA 1
ATOM 679 C C . LYS A 1 88 ? -0.392 9.042 -10.715 1.00 95.06 88 LYS A C 1
ATOM 681 O O . LYS A 1 88 ? -1.477 9.261 -11.259 1.00 95.06 88 LYS A O 1
ATOM 686 N N . GLU A 1 89 ? 0.343 9.983 -10.126 1.00 89.38 89 GLU A N 1
ATOM 687 C CA . GLU A 1 89 ? 0.095 11.433 -10.263 1.00 89.38 89 GLU A CA 1
ATOM 688 C C . GLU A 1 89 ? 0.647 12.005 -11.576 1.00 89.38 89 GLU A C 1
ATOM 690 O O . GLU A 1 89 ? 1.696 11.511 -12.052 1.00 89.38 89 GLU A O 1
#

Secondary structure (DSSP, 8-state):
------EEEEEE-SSS--EEEEEEESEEEETTEEEEGGGSSEEEEEEEEEETTEEEEEEEEE-SSS--EEEEEEEEBSSSBPPPEEEE-

Sequence (89 aa):
MELLPQIDLELLSVPTVSLIDSIAIDSIQLDGKERRFSDSSGVFIEGINIENNSIQIKLDYYFSDEDAAIVSCSVRITDTFQSPECSKE

Fold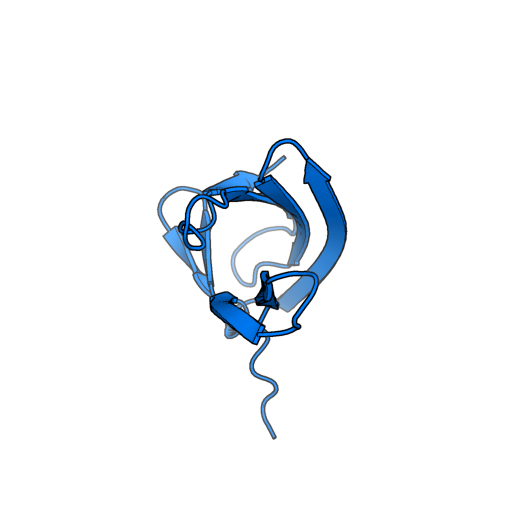seek 3Di:
DDDQDWDKDFDFDPPPTDTQEIDIGQWAQEPNDIDGQSQFPHKDWPDWDADPQKIWTWIQTHHPVDHTFIKIWIWHHDSYTDGIDIYTD

Radius of gyration: 13.95 Å; chains: 1; bounding box: 34×23×40 Å

pLDDT: mean 93.84, std 6.62, range [53.84, 97.88]